Protein AF-A0A377ZKL1-F1 (afdb_monomer)

pLDDT: mean 81.65, std 10.45, range [35.22, 93.62]

Solvent-accessible surface area (backbone atoms only — not comparable to full-atom values): 4785 Å² total; per-residue (Å²): 139,76,85,68,98,72,88,82,91,73,77,83,92,73,60,65,86,77,71,45,97,88,61,87,84,82,86,70,80,99,71,84,77,96,66,80,92,78,89,86,79,77,92,54,85,80,76,53,72,66,57,54,50,53,52,60,55,43,44,77,75,75,104

Organism: NCBI:txid72407

Structure (mmCIF, N/CA/C/O backbone):
data_AF-A0A377ZKL1-F1
#
_entry.id   AF-A0A377ZKL1-F1
#
loop_
_atom_site.group_PDB
_atom_site.id
_atom_site.type_symbol
_atom_site.label_atom_id
_atom_site.label_alt_id
_atom_site.label_comp_id
_atom_site.label_asym_id
_atom_site.label_entity_id
_atom_site.label_seq_id
_atom_site.pdbx_PDB_ins_code
_atom_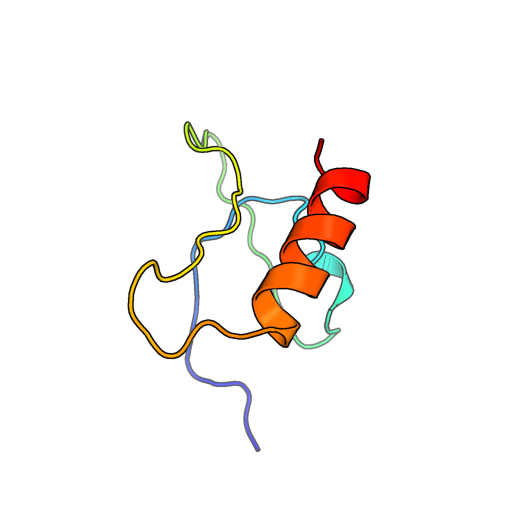site.Cartn_x
_atom_site.Cartn_y
_atom_site.Cartn_z
_atom_site.occupancy
_atom_site.B_iso_or_equiv
_atom_site.auth_seq_id
_atom_site.auth_comp_id
_atom_site.auth_asym_id
_atom_site.auth_atom_id
_atom_site.pdbx_PDB_model_num
ATOM 1 N N . MET A 1 1 ? 18.750 -8.989 8.888 1.00 35.22 1 MET A N 1
ATOM 2 C CA . MET A 1 1 ? 17.553 -9.649 8.326 1.00 35.22 1 MET A CA 1
ATOM 3 C C . MET A 1 1 ? 16.973 -8.675 7.315 1.00 35.22 1 MET A C 1
ATOM 5 O O . MET A 1 1 ? 16.694 -7.559 7.711 1.00 35.22 1 MET A O 1
ATOM 9 N N . GLN A 1 2 ? 17.119 -8.891 6.011 1.00 48.09 2 GLN A N 1
ATOM 10 C CA . GLN A 1 2 ? 16.522 -9.935 5.163 1.00 48.09 2 GLN A CA 1
ATOM 11 C C . GLN A 1 2 ? 15.471 -9.219 4.312 1.00 48.09 2 GLN A C 1
ATOM 13 O O . GLN A 1 2 ? 14.351 -9.007 4.763 1.00 48.09 2 GLN A O 1
ATOM 18 N N . ALA A 1 3 ? 15.874 -8.784 3.113 1.00 60.16 3 ALA A N 1
ATOM 19 C CA . ALA A 1 3 ? 14.913 -8.484 2.064 1.00 60.16 3 ALA A CA 1
ATOM 20 C C . ALA A 1 3 ? 14.049 -9.743 1.925 1.00 60.16 3 ALA A C 1
ATOM 22 O O . ALA A 1 3 ? 14.571 -10.831 1.665 1.00 60.16 3 ALA A O 1
ATOM 23 N N . GLY A 1 4 ? 12.767 -9.638 2.271 1.00 60.91 4 GLY A N 1
ATOM 24 C CA . GLY A 1 4 ? 11.842 -10.752 2.128 1.00 60.91 4 GLY A CA 1
ATOM 25 C C . GLY A 1 4 ? 11.811 -11.203 0.669 1.00 60.91 4 GLY A C 1
ATOM 26 O O . GLY A 1 4 ? 11.967 -10.390 -0.237 1.00 60.91 4 GLY A O 1
ATOM 27 N N . ILE A 1 5 ? 11.604 -12.496 0.431 1.00 66.25 5 ILE A N 1
ATOM 28 C CA . ILE A 1 5 ? 11.408 -13.059 -0.914 1.00 66.25 5 ILE A CA 1
ATOM 29 C C . ILE A 1 5 ? 9.968 -12.744 -1.347 1.00 66.25 5 ILE A C 1
ATOM 31 O O . ILE A 1 5 ? 9.125 -13.633 -1.443 1.00 66.25 5 ILE A O 1
ATOM 35 N N . CYS A 1 6 ? 9.640 -11.462 -1.481 1.00 71.31 6 CYS A N 1
ATOM 36 C CA . CYS A 1 6 ? 8.289 -11.012 -1.777 1.00 71.31 6 CYS A CA 1
ATOM 37 C C . CYS A 1 6 ? 8.336 -9.923 -2.844 1.00 71.31 6 CYS A C 1
ATOM 39 O O . CYS A 1 6 ? 8.969 -8.888 -2.651 1.00 71.31 6 CYS A O 1
ATOM 41 N N . CYS A 1 7 ? 7.642 -10.172 -3.951 1.00 82.00 7 CYS A N 1
ATOM 42 C CA . CYS A 1 7 ? 7.331 -9.180 -4.969 1.00 82.00 7 CYS A CA 1
ATOM 43 C C . CYS A 1 7 ? 5.824 -8.920 -4.915 1.00 82.00 7 CYS A C 1
ATOM 45 O O . CYS A 1 7 ? 5.044 -9.842 -4.669 1.00 82.00 7 CYS A O 1
ATOM 47 N N . ALA A 1 8 ? 5.411 -7.687 -5.177 1.00 85.50 8 ALA A N 1
ATOM 48 C CA . ALA A 1 8 ? 4.005 -7.311 -5.243 1.00 85.50 8 ALA A CA 1
ATOM 49 C C . ALA A 1 8 ? 3.739 -6.509 -6.518 1.00 85.50 8 ALA A C 1
ATOM 51 O O . ALA A 1 8 ? 4.617 -5.803 -7.009 1.00 85.50 8 ALA A O 1
ATOM 52 N N . ILE A 1 9 ? 2.517 -6.610 -7.040 1.00 85.50 9 ILE A N 1
ATOM 53 C CA . ILE A 1 9 ? 2.021 -5.704 -8.079 1.00 85.50 9 ILE A C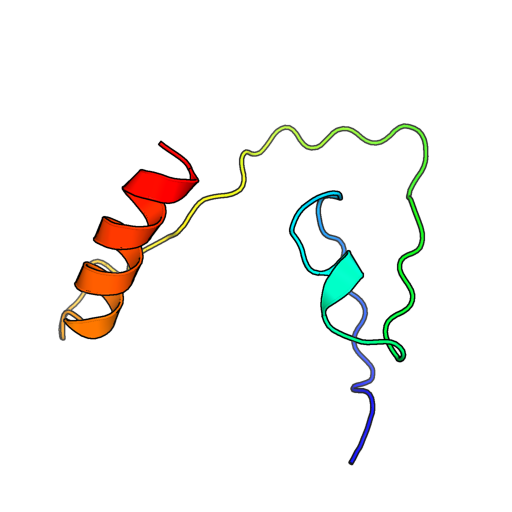A 1
ATOM 54 C C . ILE A 1 9 ? 1.302 -4.572 -7.362 1.00 85.50 9 ILE A C 1
ATOM 56 O O . ILE A 1 9 ? 0.378 -4.823 -6.588 1.00 85.50 9 ILE A O 1
ATOM 60 N N . MET A 1 10 ? 1.739 -3.338 -7.596 1.00 83.69 10 MET A N 1
ATOM 61 C CA . MET A 1 10 ? 1.187 -2.159 -6.938 1.00 83.69 10 MET A CA 1
ATOM 62 C C . MET A 1 10 ? 1.050 -1.006 -7.942 1.00 83.69 10 MET A C 1
ATOM 64 O O . MET A 1 10 ? 1.875 -0.914 -8.852 1.00 83.69 10 MET A O 1
ATOM 68 N N . PRO A 1 11 ? 0.048 -0.119 -7.798 1.00 83.38 11 PRO A N 1
ATOM 69 C CA . PRO A 1 11 ? -0.041 1.093 -8.612 1.00 83.38 11 PRO A CA 1
ATOM 70 C C . PRO A 1 11 ? 1.175 1.999 -8.394 1.00 83.38 11 PRO A C 1
ATOM 72 O O . PRO A 1 11 ? 1.652 2.096 -7.268 1.00 83.38 11 PRO A O 1
ATOM 75 N N . LEU A 1 12 ? 1.644 2.689 -9.434 1.00 83.12 12 LEU A N 1
ATOM 76 C CA . LEU A 1 12 ? 2.711 3.692 -9.310 1.00 83.12 12 LEU A CA 1
ATOM 77 C C . LEU A 1 12 ? 2.206 4.985 -8.648 1.00 83.12 12 LEU A C 1
ATOM 79 O O . LEU A 1 12 ? 1.005 5.261 -8.642 1.00 83.12 12 LEU A O 1
ATOM 83 N N . ASN A 1 13 ? 3.144 5.804 -8.168 1.00 79.38 13 ASN A N 1
ATOM 84 C CA . ASN A 1 13 ? 2.920 7.092 -7.505 1.00 79.38 13 ASN A CA 1
ATOM 85 C C . ASN A 1 13 ? 2.169 6.961 -6.172 1.00 79.38 13 ASN A C 1
ATOM 87 O O . ASN A 1 13 ? 1.339 7.804 -5.828 1.00 79.38 13 ASN A O 1
ATOM 91 N N . ASN A 1 14 ? 2.447 5.892 -5.425 1.00 77.25 14 ASN A N 1
ATOM 92 C CA . ASN A 1 14 ? 1.814 5.625 -4.130 1.00 77.25 14 ASN A CA 1
ATOM 93 C C . ASN A 1 14 ? 2.716 5.979 -2.929 1.00 77.25 14 ASN A C 1
ATOM 95 O O . ASN A 1 14 ? 2.313 5.785 -1.783 1.00 77.25 14 ASN A O 1
ATOM 99 N N . GLY A 1 15 ? 3.926 6.491 -3.183 1.00 80.25 15 GLY A N 1
ATOM 100 C CA . GLY A 1 15 ? 4.895 6.891 -2.163 1.00 80.25 15 GLY A CA 1
ATOM 101 C C . GLY A 1 15 ? 5.870 5.782 -1.768 1.00 80.25 15 GLY A C 1
ATOM 102 O O . GLY A 1 15 ? 6.860 6.065 -1.090 1.00 80.25 15 GLY A O 1
ATOM 103 N N . LEU A 1 16 ? 5.650 4.539 -2.216 1.00 82.50 16 LEU A N 1
ATOM 104 C CA . LEU A 1 16 ? 6.582 3.436 -1.986 1.00 82.50 16 LEU A CA 1
ATOM 105 C C . LEU A 1 16 ? 7.929 3.686 -2.686 1.00 82.50 16 LEU A C 1
ATOM 107 O O . LEU A 1 16 ? 8.967 3.251 -2.191 1.00 82.50 16 LEU A O 1
ATOM 111 N N . GLU A 1 17 ? 7.929 4.454 -3.777 1.00 83.19 17 GLU A N 1
ATOM 112 C CA . GLU A 1 17 ? 9.129 4.851 -4.519 1.00 83.19 17 GLU A CA 1
ATOM 113 C C . GLU A 1 17 ? 10.173 5.557 -3.639 1.00 83.19 17 GLU A C 1
ATOM 115 O O . GLU A 1 17 ? 11.363 5.489 -3.928 1.00 83.19 17 GLU A O 1
ATOM 120 N N . ALA A 1 18 ? 9.740 6.216 -2.560 1.00 84.06 18 ALA A N 1
ATOM 121 C CA . ALA A 1 18 ? 10.605 6.974 -1.656 1.00 84.06 18 ALA A CA 1
ATOM 122 C C . ALA A 1 18 ? 10.971 6.216 -0.364 1.00 84.06 18 ALA A C 1
ATOM 124 O O . ALA A 1 18 ? 11.641 6.772 0.506 1.00 84.06 18 ALA A O 1
ATOM 125 N N . LEU A 1 19 ? 10.494 4.979 -0.189 1.00 80.50 19 LEU A N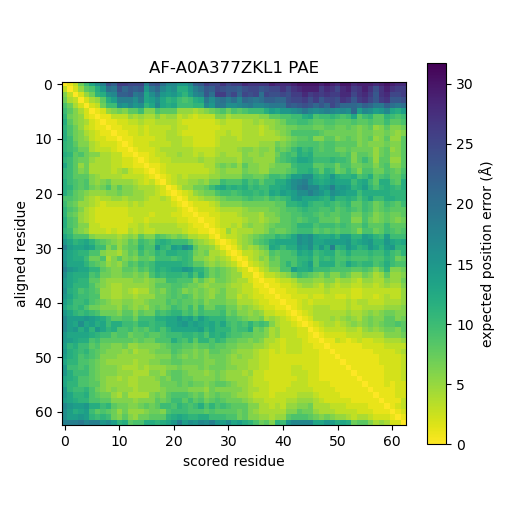 1
ATOM 126 C CA . LEU A 1 19 ? 10.471 4.312 1.118 1.00 80.50 19 LEU A CA 1
ATOM 127 C C . LEU A 1 19 ? 11.752 3.523 1.439 1.00 80.50 19 LEU A C 1
ATOM 129 O O . LEU A 1 19 ? 12.017 3.246 2.610 1.00 80.50 19 LEU A O 1
ATOM 133 N N . SER A 1 20 ? 12.550 3.145 0.433 1.00 79.00 20 SER A N 1
ATOM 134 C CA . SER A 1 20 ? 13.836 2.469 0.643 1.00 79.00 20 SER A CA 1
ATOM 135 C C . SER A 1 20 ? 14.724 2.475 -0.599 1.00 79.00 20 SER A C 1
ATOM 137 O O . SER A 1 20 ? 14.260 2.153 -1.686 1.00 79.00 20 SER A O 1
ATOM 139 N N . ASP A 1 21 ? 16.029 2.672 -0.403 1.00 79.69 21 ASP A N 1
ATOM 140 C CA . ASP A 1 21 ? 17.049 2.484 -1.449 1.00 79.69 21 ASP A CA 1
ATOM 141 C C . ASP A 1 21 ? 17.245 1.007 -1.845 1.00 79.69 21 ASP A C 1
ATOM 143 O O . ASP A 1 21 ? 17.879 0.706 -2.851 1.00 79.69 21 ASP A O 1
ATOM 147 N N . ASN A 1 22 ? 16.725 0.067 -1.045 1.00 82.94 22 ASN A N 1
ATOM 148 C CA . ASN A 1 22 ? 16.829 -1.377 -1.295 1.00 82.94 22 ASN A CA 1
ATOM 149 C C . ASN A 1 22 ? 15.572 -1.960 -1.961 1.00 82.94 22 ASN A C 1
ATOM 151 O O . ASN A 1 22 ? 15.400 -3.181 -1.982 1.00 82.94 22 ASN A O 1
ATOM 155 N N . LEU A 1 23 ? 14.669 -1.106 -2.444 1.00 81.50 23 LEU A N 1
ATOM 156 C CA . LEU A 1 23 ? 13.478 -1.504 -3.178 1.00 81.50 23 LEU A CA 1
ATOM 157 C C . LEU A 1 23 ? 13.678 -1.208 -4.665 1.00 81.50 23 LEU A C 1
ATOM 159 O O . LEU A 1 23 ? 13.945 -0.074 -5.048 1.00 81.50 23 LEU A O 1
ATOM 163 N N . GLU A 1 24 ? 13.490 -2.220 -5.505 1.00 85.12 24 GLU A N 1
ATOM 164 C CA . GLU A 1 24 ? 13.452 -2.047 -6.954 1.00 85.12 24 GLU A CA 1
ATOM 165 C C . GLU A 1 24 ? 11.996 -2.024 -7.433 1.00 85.12 24 GLU A C 1
ATOM 167 O O . GLU A 1 24 ? 11.215 -2.928 -7.128 1.00 85.12 24 GLU A O 1
ATOM 172 N N . ILE A 1 25 ? 11.627 -0.984 -8.186 1.00 87.62 25 ILE A N 1
ATOM 173 C CA . ILE A 1 25 ? 10.306 -0.850 -8.808 1.00 87.62 25 ILE A CA 1
ATOM 174 C C . ILE A 1 25 ? 10.480 -0.997 -10.314 1.00 87.62 25 ILE A C 1
ATOM 176 O O . ILE A 1 25 ? 11.159 -0.194 -10.951 1.00 87.62 25 ILE A O 1
ATOM 180 N N . LEU A 1 26 ? 9.841 -2.019 -10.881 1.00 89.06 26 LEU A N 1
ATOM 181 C CA . LEU A 1 26 ? 9.856 -2.308 -12.312 1.00 89.06 26 LEU A CA 1
ATOM 182 C C . LEU A 1 26 ? 8.507 -1.896 -12.924 1.00 89.06 26 LEU A C 1
ATOM 184 O O . LEU A 1 26 ? 7.502 -2.563 -12.659 1.00 89.06 26 LEU A O 1
ATOM 188 N N . PRO A 1 27 ? 8.443 -0.809 -13.720 1.00 87.25 27 PRO A N 1
ATOM 189 C CA . PRO A 1 27 ? 7.198 -0.379 -14.350 1.00 87.25 27 PRO A CA 1
ATOM 190 C C . PRO A 1 27 ? 6.672 -1.423 -15.341 1.00 87.25 27 PRO A C 1
ATOM 192 O O . PRO A 1 27 ? 7.418 -1.923 -16.183 1.00 87.25 27 PRO A O 1
ATOM 195 N N . ILE A 1 28 ? 5.371 -1.711 -15.281 1.00 88.00 28 ILE A N 1
ATOM 196 C CA . ILE A 1 28 ? 4.693 -2.596 -16.237 1.00 88.00 28 ILE A CA 1
ATOM 197 C C . ILE A 1 28 ? 4.045 -1.729 -17.324 1.00 88.00 28 ILE A C 1
ATOM 199 O O . ILE A 1 28 ? 3.115 -0.969 -17.048 1.00 88.00 28 ILE A O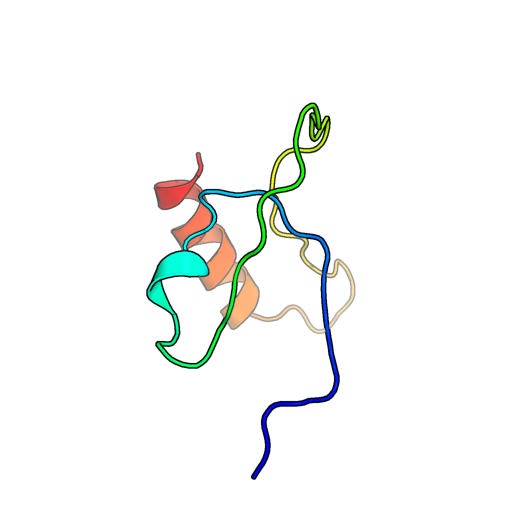 1
ATOM 203 N N . ALA A 1 29 ? 4.550 -1.824 -18.556 1.00 87.25 29 ALA A N 1
ATOM 204 C CA . ALA A 1 29 ? 4.069 -1.029 -19.687 1.00 87.25 29 ALA A CA 1
ATOM 205 C C . ALA A 1 29 ? 2.611 -1.357 -20.058 1.00 87.25 29 ALA A C 1
ATOM 207 O O . ALA A 1 29 ? 2.171 -2.493 -19.908 1.00 87.25 29 ALA A O 1
ATOM 208 N N . GLU A 1 30 ? 1.887 -0.354 -20.569 1.00 81.44 30 GLU A N 1
ATOM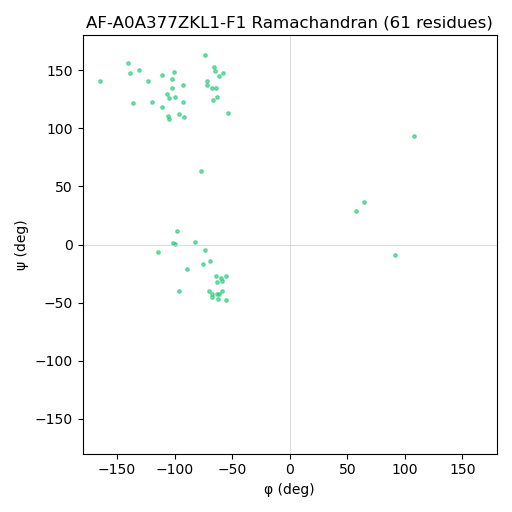 209 C CA . GLU A 1 30 ? 0.521 -0.487 -21.114 1.00 81.44 30 GLU A CA 1
ATOM 210 C C . GLU A 1 30 ? -0.521 -1.051 -20.129 1.00 81.44 30 GLU A C 1
ATOM 212 O O . GLU A 1 30 ? -1.514 -1.661 -20.522 1.00 81.44 30 GLU A O 1
ATOM 217 N N . THR A 1 31 ? -0.326 -0.816 -18.831 1.00 78.12 31 THR A N 1
ATOM 218 C CA . THR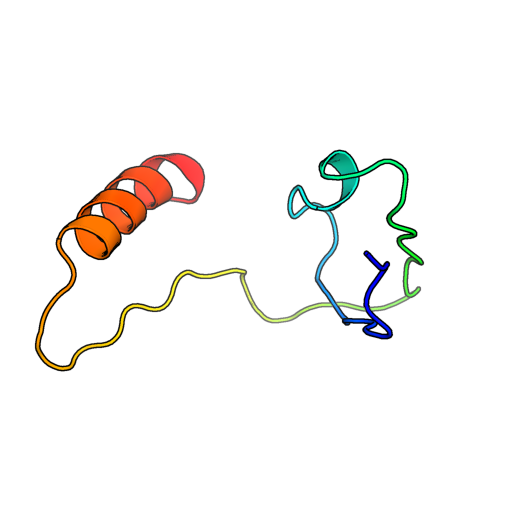 A 1 31 ? -1.279 -1.222 -17.794 1.00 78.12 31 THR A CA 1
ATOM 219 C C . THR A 1 31 ? -2.113 -0.042 -17.310 1.00 78.12 31 THR A C 1
ATOM 221 O O . THR A 1 31 ? -1.629 1.082 -17.187 1.00 78.12 31 THR A O 1
ATOM 224 N N . HIS A 1 32 ? -3.389 -0.303 -17.032 1.00 76.19 32 HIS A N 1
ATOM 225 C CA . HIS A 1 32 ? -4.279 0.622 -16.342 1.00 76.19 32 HIS A CA 1
ATOM 226 C C . HIS A 1 32 ? -4.836 -0.087 -15.109 1.00 76.19 32 HIS A C 1
ATOM 228 O O . HIS A 1 32 ? -5.114 -1.286 -15.138 1.00 76.19 32 HIS A O 1
ATOM 234 N N . VAL A 1 33 ? -4.949 0.650 -14.009 1.00 76.56 33 VAL A N 1
ATOM 235 C CA . VAL A 1 33 ? -5.572 0.159 -12.783 1.00 76.56 33 VAL A CA 1
ATOM 236 C C . VAL A 1 33 ? -6.935 0.827 -12.689 1.00 76.56 33 VAL A C 1
ATOM 238 O O . VAL A 1 33 ? -7.014 2.027 -12.454 1.00 76.56 33 VAL A O 1
ATOM 241 N N . ASP A 1 34 ? -8.006 0.052 -12.857 1.00 79.62 34 ASP A N 1
ATOM 242 C CA . ASP A 1 34 ? -9.389 0.553 -12.761 1.00 79.62 34 ASP A CA 1
ATOM 243 C C . ASP A 1 34 ? -9.831 0.853 -11.320 1.00 79.62 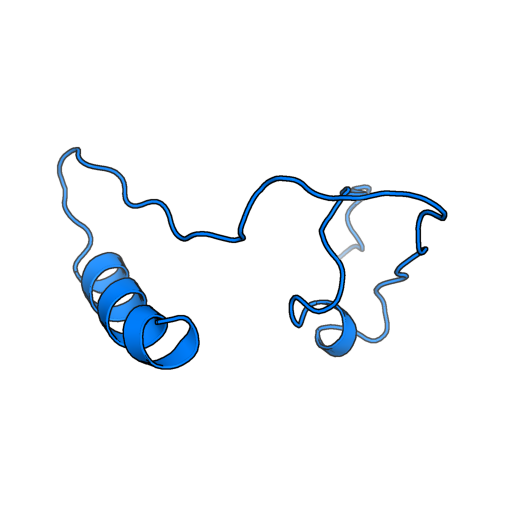34 ASP A C 1
ATOM 245 O O . ASP A 1 34 ? -10.939 1.323 -11.072 1.00 79.62 34 ASP A O 1
ATOM 249 N N . SER A 1 35 ? -8.984 0.538 -10.340 1.00 74.00 35 SER A N 1
ATOM 250 C CA . SER A 1 35 ? -9.292 0.662 -8.917 1.00 74.00 35 SER A CA 1
ATOM 251 C C . SER A 1 35 ? -8.561 1.839 -8.283 1.00 74.00 35 SER A C 1
ATOM 253 O O . SER A 1 35 ? -7.341 1.963 -8.382 1.00 74.00 35 SER A O 1
ATOM 255 N N . GLN A 1 36 ? -9.309 2.672 -7.564 1.00 74.12 36 GLN A N 1
ATOM 256 C CA . GLN A 1 36 ? -8.742 3.715 -6.718 1.00 74.12 36 GLN A CA 1
ATOM 257 C C . GLN A 1 36 ? -8.083 3.090 -5.479 1.00 74.12 36 GLN A C 1
ATOM 259 O O . GLN A 1 36 ? -8.624 2.157 -4.881 1.00 74.12 36 GLN A O 1
ATOM 264 N N . LEU A 1 37 ? -6.930 3.623 -5.066 1.00 74.50 37 LEU A N 1
ATOM 265 C CA . LEU A 1 37 ? -6.346 3.299 -3.766 1.00 74.50 37 LEU A CA 1
ATOM 266 C C . LEU A 1 37 ? -7.297 3.785 -2.662 1.00 74.50 37 LEU A C 1
ATOM 268 O O . LEU A 1 37 ? -7.679 4.953 -2.645 1.00 74.50 37 LEU A O 1
ATOM 272 N N . ALA A 1 38 ? -7.668 2.900 -1.738 1.00 78.88 38 ALA A N 1
ATOM 273 C CA . ALA A 1 38 ? -8.596 3.217 -0.661 1.00 78.88 38 ALA A CA 1
ATOM 274 C C . ALA A 1 38 ? -8.167 2.570 0.658 1.00 78.88 38 ALA A C 1
ATOM 276 O O . ALA A 1 38 ? -7.475 1.551 0.684 1.00 78.88 38 ALA A O 1
ATOM 277 N N . LEU A 1 39 ? -8.622 3.157 1.762 1.00 84.19 39 LEU A N 1
ATOM 278 C CA . LEU A 1 39 ? -8.485 2.580 3.092 1.00 84.19 39 LEU A CA 1
ATOM 279 C C . LEU A 1 39 ? -9.737 1.762 3.433 1.00 84.19 39 LEU A C 1
ATOM 281 O O . LEU A 1 39 ? -10.858 2.205 3.191 1.00 84.19 39 LEU A O 1
ATOM 285 N N . ILE A 1 40 ? -9.553 0.580 4.028 1.00 87.38 40 ILE A N 1
ATOM 286 C CA . ILE A 1 40 ? -10.652 -0.310 4.438 1.00 87.38 40 ILE A CA 1
ATOM 287 C C . ILE A 1 40 ? -10.590 -0.540 5.946 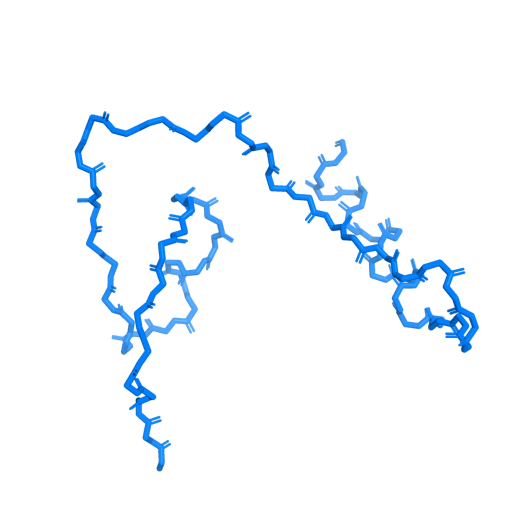1.00 87.38 40 ILE A C 1
ATOM 289 O O . ILE A 1 40 ? -9.576 -1.000 6.470 1.00 87.38 40 ILE A O 1
ATOM 293 N N . MET A 1 41 ? -11.676 -0.214 6.650 1.00 87.31 41 MET A N 1
ATOM 294 C CA . MET A 1 41 ? -11.794 -0.424 8.091 1.00 87.31 41 MET A CA 1
ATOM 295 C C . MET A 1 41 ? -12.642 -1.662 8.375 1.00 87.31 41 MET A C 1
ATOM 297 O O . MET A 1 41 ? -13.710 -1.860 7.795 1.00 87.31 41 MET A O 1
ATOM 301 N N . ARG A 1 42 ? -12.175 -2.509 9.294 1.00 87.50 42 ARG A N 1
ATOM 302 C CA . ARG A 1 42 ? -12.943 -3.665 9.765 1.00 87.50 42 ARG A CA 1
ATOM 303 C C . ARG A 1 42 ? -14.172 -3.178 10.540 1.00 87.50 42 ARG A C 1
ATOM 305 O O . ARG A 1 42 ? -14.018 -2.488 11.536 1.00 87.50 42 ARG A O 1
ATOM 312 N N . GLN A 1 43 ? -15.368 -3.612 10.137 1.00 85.75 43 GLN A N 1
ATOM 313 C CA . GLN A 1 43 ? -16.637 -3.217 10.778 1.00 85.75 43 GLN A CA 1
ATOM 314 C C . GLN A 1 43 ? -16.999 -4.010 12.052 1.00 85.75 43 GLN A C 1
ATOM 316 O O . GLN A 1 43 ? -18.074 -3.829 12.606 1.00 85.75 43 GLN A O 1
ATOM 321 N N . GLN A 1 44 ? -16.149 -4.940 12.491 1.00 90.25 44 GLN A N 1
ATOM 322 C CA . GLN A 1 44 ? -16.409 -5.815 13.640 1.00 90.25 44 GLN A CA 1
ATOM 323 C C . GLN A 1 44 ? -15.676 -5.308 14.884 1.00 90.25 44 GLN A C 1
ATOM 325 O O . GLN A 1 44 ? -14.562 -4.798 14.771 1.00 90.25 44 GLN A O 1
ATOM 330 N N . GLU A 1 45 ? -16.245 -5.535 16.067 1.00 89.62 45 GLU A N 1
ATOM 331 C CA . GLU A 1 45 ? -15.603 -5.204 17.345 1.00 89.62 45 GLU A CA 1
ATOM 332 C C . GLU A 1 45 ? -14.337 -6.061 17.606 1.00 89.62 45 GLU A C 1
ATOM 334 O O . GLU A 1 45 ? -14.204 -7.175 17.080 1.00 89.62 45 GLU A O 1
ATOM 339 N N . PRO A 1 46 ? -13.350 -5.567 18.378 1.00 88.50 46 PRO A N 1
ATOM 340 C CA . PRO A 1 46 ? -13.268 -4.204 18.899 1.00 88.50 46 PRO A CA 1
ATOM 341 C C . PRO A 1 46 ? -12.946 -3.170 17.808 1.00 88.50 46 PRO A C 1
ATOM 343 O O . PRO A 1 46 ? -12.066 -3.403 16.968 1.00 88.50 46 PRO A O 1
ATOM 346 N N . VAL A 1 47 ? -13.620 -2.022 17.833 1.00 86.12 47 VAL A N 1
ATOM 347 C CA . VAL A 1 47 ? -13.246 -0.878 16.987 1.00 86.12 47 VAL A CA 1
ATOM 348 C C . VAL A 1 47 ? -11.890 -0.320 17.438 1.00 86.12 47 VAL A C 1
ATOM 350 O O . VAL A 1 47 ? -11.618 -0.161 18.628 1.00 86.12 47 VAL A O 1
ATOM 353 N N . SER A 1 48 ? -11.002 -0.050 16.477 1.00 90.44 48 SER A N 1
ATOM 354 C CA . SER A 1 48 ? -9.671 0.498 16.752 1.00 90.44 48 SER A CA 1
ATOM 355 C C . SER A 1 48 ? -9.711 2.021 16.704 1.00 90.44 48 SER A C 1
ATOM 357 O O . SER A 1 48 ? -9.802 2.607 15.629 1.00 90.44 48 SER A O 1
ATOM 359 N N . THR A 1 49 ? -9.568 2.665 17.862 1.00 92.31 49 THR A N 1
ATOM 360 C CA . THR A 1 49 ? -9.483 4.134 17.968 1.00 92.31 49 THR A CA 1
ATOM 361 C C . THR A 1 49 ? -8.295 4.710 17.193 1.00 92.31 49 THR A C 1
ATOM 363 O O . THR A 1 49 ? -8.351 5.837 16.706 1.00 92.31 49 THR A O 1
ATOM 366 N N . LEU A 1 50 ? -7.216 3.931 17.039 1.00 91.88 50 LEU A N 1
ATOM 367 C CA . LEU A 1 50 ? -6.102 4.292 16.166 1.00 91.88 50 LEU A CA 1
ATOM 368 C C . LEU A 1 50 ? -6.534 4.280 14.698 1.00 91.88 50 LEU A C 1
ATOM 370 O O . LEU A 1 50 ? -6.233 5.225 13.976 1.00 91.88 50 LEU A O 1
ATOM 374 N N . ALA A 1 51 ? -7.268 3.248 14.269 1.00 91.50 51 ALA A N 1
ATOM 375 C CA . ALA A 1 51 ? -7.776 3.186 12.902 1.00 91.50 51 ALA A CA 1
ATOM 376 C C . ALA A 1 51 ? -8.721 4.360 12.607 1.00 91.50 51 ALA A C 1
ATOM 378 O O . ALA A 1 51 ? -8.574 4.991 11.568 1.00 91.50 51 ALA A O 1
ATOM 379 N N . GLU A 1 52 ? -9.624 4.720 13.521 1.00 91.88 52 GLU A N 1
ATOM 380 C CA . GLU A 1 52 ? -10.499 5.893 13.357 1.00 91.88 52 GLU A CA 1
ATOM 381 C C . GLU A 1 52 ? -9.714 7.186 13.114 1.00 91.88 52 GLU A C 1
ATOM 383 O O . GLU A 1 52 ? -10.001 7.914 12.162 1.00 91.88 52 GLU A O 1
ATOM 388 N N . LYS A 1 53 ? -8.683 7.445 13.928 1.00 93.62 53 LYS A N 1
ATOM 389 C CA . LYS A 1 53 ? -7.820 8.621 13.755 1.00 93.62 53 LYS A CA 1
ATOM 390 C C . LYS A 1 53 ? -7.085 8.605 12.418 1.00 93.62 53 LYS A C 1
ATOM 392 O O . LYS A 1 53 ? -7.114 9.606 11.710 1.00 93.62 53 LYS A O 1
ATOM 397 N N . CYS A 1 54 ? -6.487 7.472 12.044 1.00 91.06 54 CYS A N 1
ATOM 398 C CA . CYS A 1 54 ? -5.792 7.344 10.762 1.00 91.06 54 CYS A CA 1
ATOM 399 C C . CYS A 1 54 ? -6.727 7.611 9.576 1.00 91.06 54 CYS A C 1
ATOM 401 O O . CYS A 1 54 ? -6.325 8.265 8.620 1.00 91.06 54 CYS A O 1
ATOM 403 N N . PHE A 1 55 ? -7.975 7.139 9.632 1.00 91.81 55 PHE A N 1
ATOM 404 C CA . PHE A 1 55 ? -8.949 7.376 8.565 1.00 91.81 55 PHE A CA 1
ATOM 405 C C . PHE A 1 55 ? -9.394 8.838 8.500 1.00 91.81 55 PH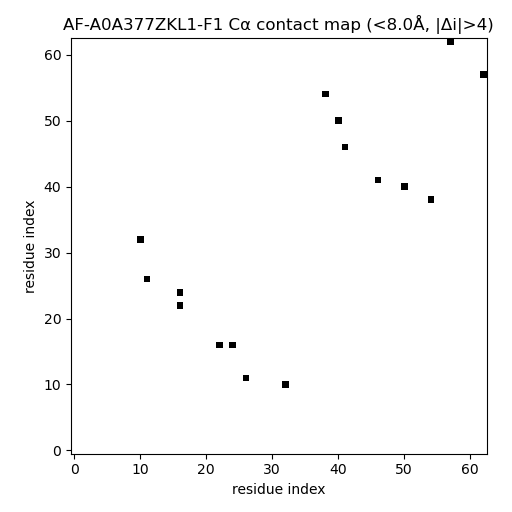E A C 1
ATOM 407 O O . PHE A 1 55 ? -9.521 9.375 7.401 1.00 91.81 55 PHE A O 1
ATOM 414 N N . ALA A 1 56 ? -9.594 9.489 9.647 1.00 92.19 56 ALA A N 1
ATOM 415 C CA . ALA A 1 56 ? -9.928 10.911 9.696 1.00 92.19 56 ALA A CA 1
ATOM 416 C C . ALA A 1 56 ? -8.801 11.784 9.115 1.00 92.19 56 ALA A C 1
ATOM 418 O O . ALA A 1 56 ? -9.067 12.699 8.340 1.00 92.19 56 ALA A O 1
ATOM 419 N N . GLU A 1 57 ? -7.541 11.482 9.435 1.00 92.31 57 GLU A N 1
ATOM 420 C CA . GLU A 1 57 ? -6.387 12.192 8.867 1.00 92.31 57 GLU A CA 1
ATOM 421 C C . GLU A 1 57 ? -6.234 11.922 7.366 1.00 92.31 57 GLU A C 1
ATOM 423 O O . GLU A 1 57 ? -6.011 12.846 6.584 1.00 92.31 57 GLU A O 1
ATOM 428 N N . ALA A 1 58 ? -6.416 10.671 6.942 1.00 89.31 58 ALA A N 1
ATOM 429 C CA . ALA A 1 58 ? -6.313 10.283 5.542 1.00 89.31 58 ALA A CA 1
ATOM 430 C C . ALA A 1 58 ? -7.361 10.961 4.646 1.00 89.31 58 ALA A C 1
ATOM 432 O O . ALA A 1 58 ? -7.053 11.270 3.497 1.00 89.31 58 ALA A O 1
ATOM 433 N N . GLN A 1 59 ? -8.563 11.256 5.155 1.00 86.19 59 GLN A N 1
ATOM 434 C CA . GLN A 1 59 ? -9.545 12.067 4.423 1.00 86.19 59 GLN A CA 1
ATOM 435 C C . GLN A 1 59 ? -9.005 13.459 4.065 1.00 86.19 59 GLN A C 1
ATOM 437 O O . GLN A 1 59 ? -9.352 13.979 3.015 1.00 86.19 59 GLN A O 1
ATOM 442 N N . GLY A 1 60 ? -8.127 14.049 4.882 1.00 86.50 60 GLY A N 1
ATOM 443 C CA . GLY A 1 60 ? -7.476 15.322 4.556 1.00 86.50 60 GLY A CA 1
ATOM 444 C C . GLY A 1 60 ? -6.357 15.212 3.512 1.00 86.50 60 GLY A C 1
ATOM 445 O O . GLY A 1 60 ? -5.946 16.229 2.962 1.00 86.50 60 GLY A O 1
ATOM 446 N N . ILE A 1 61 ? -5.850 14.002 3.253 1.00 83.31 61 ILE A N 1
ATOM 447 C CA . ILE A 1 61 ? -4.771 13.739 2.286 1.00 83.31 61 ILE A CA 1
ATOM 448 C C . ILE A 1 61 ? -5.344 13.307 0.930 1.00 83.31 61 ILE A C 1
ATOM 450 O O . ILE A 1 61 ? -4.815 13.698 -0.109 1.00 83.31 61 ILE A O 1
ATOM 454 N N . PHE A 1 62 ? -6.399 12.484 0.942 1.00 75.94 62 PHE A N 1
ATOM 455 C CA . PHE A 1 62 ? -6.948 11.819 -0.246 1.00 75.94 62 PHE A CA 1
ATOM 456 C C . PHE A 1 62 ? -8.370 12.265 -0.635 1.00 75.94 62 PHE A C 1
ATOM 458 O O . PHE A 1 62 ? -8.877 11.784 -1.650 1.00 75.94 62 PHE A O 1
ATOM 465 N N . GLY A 1 63 ? -9.032 13.088 0.186 1.00 64.25 63 GLY A N 1
ATOM 466 C CA . GLY A 1 63 ? -10.403 13.577 -0.024 1.00 64.25 63 GLY A CA 1
ATOM 467 C C . GLY A 1 63 ? -10.501 14.901 -0.768 1.00 64.25 63 GLY A C 1
ATOM 468 O O . GLY A 1 63 ? -9.482 15.618 -0.872 1.00 64.25 63 GLY A O 1
#

Radius of gyration: 15.57 Å; Cα contacts (8 Å, |Δi|>4): 8; chains: 1; bounding box: 34×28×40 Å

Foldseek 3Di:
DDDDPDDDDDDPPPCVVVVDPPDDDDDDPPDDDPDDDDDDADPDPPGDPVSVVVNVVVVVVPD

Sequence (63 aa):
MQAGICCAIMPLNNGLEALSDNLEILPIAETHVDSQLALIMRQQEPVSTLAEKCFAEAQGIFG

Secondary structure (DSSP, 8-state):
----S------SSSSGGGS-TT------TT----S--------SSSP-HHHHHHHHHHHHHH-

Mean predicted aligned error: 7.62 Å